Protein AF-A0A948D0X7-F1 (afdb_monomer_lite)

pLDDT: mean 75.53, std 14.93, range [41.22, 94.94]

Sequence (180 aa):
MANNVLANAPKTFAKRSNTSTLVVILIVILTIVLVLFGERAFTDLNRSFNPEYQGCRGSYYEPAVLYESISRVNESARCDTSSYRVSELLLHSALAIPILLGAIILYFFTHLRRSGQKAYRGLTWAYLIFALWMLVRLVIELASFLVIQQKTLGVYIVFFVLILVLTGLVIFLQKKRSVE

Structure (mmCIF, N/CA/C/O backbone):
data_AF-A0A948D0X7-F1
#
_entry.id   AF-A0A948D0X7-F1
#
loop_
_atom_site.group_PDB
_atom_site.id
_atom_site.type_symbol
_atom_site.label_atom_id
_atom_site.label_alt_id
_atom_site.label_comp_id
_atom_site.label_asym_id
_atom_site.label_entity_id
_atom_site.label_seq_id
_atom_site.pdbx_PDB_ins_code
_atom_site.Cartn_x
_atom_site.Cartn_y
_atom_site.Cartn_z
_atom_site.occupancy
_atom_site.B_iso_or_equiv
_atom_site.auth_seq_id
_atom_site.auth_comp_id
_atom_site.auth_asym_id
_atom_site.auth_atom_id
_atom_site.pdbx_PDB_model_num
ATOM 1 N N . MET A 1 1 ? -11.775 -30.648 63.592 1.00 47.31 1 MET A N 1
ATOM 2 C CA . MET A 1 1 ? -12.917 -30.138 62.805 1.00 47.31 1 MET A CA 1
ATOM 3 C C . MET A 1 1 ? -12.370 -29.122 61.818 1.00 47.31 1 MET A C 1
ATOM 5 O O . MET A 1 1 ? -11.999 -28.032 62.228 1.00 47.31 1 MET A O 1
ATOM 9 N N . ALA A 1 2 ? -12.174 -29.536 60.567 1.00 46.12 2 ALA A N 1
ATOM 10 C CA . ALA A 1 2 ? -11.623 -28.699 59.506 1.00 46.12 2 ALA A CA 1
ATOM 11 C C . ALA A 1 2 ? -12.786 -28.042 58.751 1.0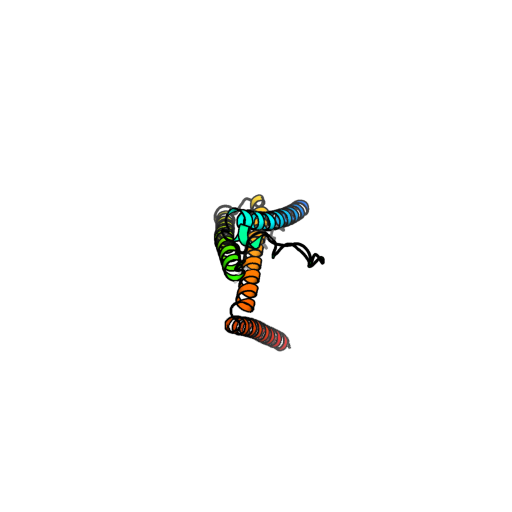0 46.12 2 ALA A C 1
ATOM 13 O O . ALA A 1 2 ? -13.607 -28.742 58.161 1.00 46.12 2 ALA A O 1
ATOM 14 N N . ASN A 1 3 ? -12.880 -26.715 58.811 1.00 50.72 3 ASN A N 1
ATOM 15 C CA . ASN A 1 3 ? -13.899 -25.967 58.084 1.00 50.72 3 ASN A CA 1
ATOM 16 C C . ASN A 1 3 ? -13.424 -25.722 56.650 1.00 50.72 3 ASN A C 1
ATOM 18 O O . ASN A 1 3 ? -12.452 -25.008 56.409 1.00 50.72 3 ASN A O 1
ATOM 22 N N . ASN A 1 4 ? -14.146 -26.326 55.709 1.00 55.91 4 ASN A N 1
ATOM 23 C CA . ASN A 1 4 ? -14.038 -26.101 54.275 1.00 55.91 4 ASN A CA 1
ATOM 24 C C . ASN A 1 4 ? -14.482 -24.670 53.935 1.00 55.91 4 ASN A C 1
ATOM 26 O O . ASN A 1 4 ? -15.674 -24.405 53.793 1.00 55.91 4 ASN A O 1
ATOM 30 N N . VAL A 1 5 ? -13.533 -23.748 53.773 1.00 56.62 5 VAL A N 1
ATOM 31 C CA . VAL A 1 5 ? -13.786 -22.433 53.164 1.00 56.62 5 VAL A CA 1
ATOM 32 C C . VAL A 1 5 ? -13.443 -22.537 51.678 1.00 56.62 5 VAL A C 1
ATOM 34 O O . VAL A 1 5 ? -12.370 -22.149 51.225 1.00 56.62 5 VAL A O 1
ATOM 37 N N . LEU A 1 6 ? -14.352 -23.146 50.916 1.00 56.81 6 LEU A N 1
ATOM 38 C CA . LEU A 1 6 ? -14.270 -23.215 49.460 1.00 56.81 6 LEU A CA 1
ATOM 39 C C . LEU A 1 6 ? -14.790 -21.906 48.852 1.00 56.81 6 LEU A C 1
ATOM 41 O O . LEU A 1 6 ? -15.983 -21.622 48.836 1.00 56.81 6 LEU A O 1
ATOM 45 N N . ALA A 1 7 ? -13.821 -21.115 48.399 1.00 60.72 7 ALA A N 1
ATOM 46 C CA . ALA A 1 7 ? -13.829 -20.214 47.253 1.00 60.72 7 ALA A CA 1
ATOM 47 C C . ALA A 1 7 ? -15.178 -19.981 46.541 1.00 60.72 7 ALA A C 1
ATOM 49 O O . ALA A 1 7 ? -15.545 -20.709 45.622 1.00 60.72 7 ALA A O 1
ATOM 50 N N . ASN A 1 8 ? -15.813 -18.847 46.840 1.00 55.31 8 ASN A N 1
ATOM 51 C CA . ASN A 1 8 ? -16.703 -18.172 45.897 1.00 55.31 8 ASN A CA 1
ATOM 52 C C . ASN A 1 8 ? -15.960 -16.969 45.308 1.00 55.31 8 ASN A C 1
ATOM 54 O O . ASN A 1 8 ? -16.111 -15.836 45.758 1.00 55.31 8 ASN A O 1
ATOM 58 N N . ALA A 1 9 ? -15.117 -17.228 44.305 1.00 62.59 9 ALA A N 1
ATOM 59 C CA . ALA A 1 9 ? -14.585 -16.166 43.461 1.00 62.59 9 ALA A CA 1
ATOM 60 C C . ALA A 1 9 ? -15.744 -15.583 42.624 1.00 62.59 9 ALA A C 1
ATOM 62 O O . ALA A 1 9 ? -16.433 -16.344 41.933 1.00 62.59 9 ALA A O 1
ATOM 63 N N . PRO A 1 10 ? -16.001 -14.264 42.665 1.00 58.09 10 PRO A N 1
ATOM 64 C CA . PRO A 1 10 ? -17.062 -13.670 41.868 1.00 58.09 10 PRO A CA 1
ATOM 65 C C . PRO A 1 10 ? -16.713 -13.812 40.384 1.00 58.09 10 PRO A C 1
ATOM 67 O O . PRO A 1 10 ? -15.697 -13.299 39.916 1.00 58.09 10 PRO A O 1
ATOM 70 N N . LYS A 1 11 ? -17.574 -14.509 39.632 1.00 53.88 11 LYS A N 1
ATOM 71 C CA . LYS A 1 11 ? -17.534 -14.537 38.167 1.00 53.88 11 LYS A CA 1
ATOM 72 C C . LYS A 1 11 ? -17.743 -13.105 37.676 1.00 53.88 11 LYS A C 1
ATOM 74 O O . LYS A 1 11 ? -18.865 -12.601 37.659 1.00 53.88 11 LYS A O 1
ATOM 79 N N . THR A 1 12 ? -16.658 -12.431 37.315 1.00 55.47 12 THR A N 1
ATOM 80 C CA . THR A 1 12 ? -16.698 -11.118 36.678 1.00 55.47 12 THR A CA 1
ATOM 81 C C . THR A 1 12 ? -17.355 -11.285 35.312 1.00 55.47 12 THR A C 1
ATOM 83 O O . THR A 1 12 ? -16.756 -11.766 34.353 1.00 55.47 12 THR A O 1
ATOM 86 N N . PHE A 1 13 ? -18.640 -10.935 35.230 1.00 56.59 13 PHE A N 1
ATOM 87 C CA . PHE A 1 13 ? -19.366 -10.873 33.969 1.00 56.59 13 PHE A CA 1
ATOM 88 C C . PHE A 1 13 ? -18.637 -9.896 33.046 1.00 56.59 13 PHE A C 1
ATOM 90 O O . PHE A 1 13 ? -18.660 -8.681 33.253 1.00 56.59 13 PHE A O 1
ATOM 97 N N . ALA A 1 14 ? -17.953 -10.440 32.039 1.00 54.88 14 ALA A N 1
ATOM 98 C CA . ALA A 1 14 ? -17.308 -9.666 30.997 1.00 54.88 14 ALA A CA 1
ATOM 99 C C . ALA A 1 14 ? -18.357 -8.747 30.355 1.00 54.88 14 ALA A C 1
ATOM 101 O O . ALA A 1 14 ? -19.275 -9.195 29.667 1.00 54.88 14 ALA A O 1
ATOM 102 N N . LYS A 1 15 ? -18.246 -7.444 30.632 1.00 51.38 15 LYS A N 1
ATOM 103 C CA . LYS A 1 15 ? -19.133 -6.399 30.121 1.00 51.38 15 LYS A CA 1
ATOM 104 C C . LYS A 1 15 ? -19.053 -6.389 28.594 1.00 51.38 15 LYS A C 1
ATOM 106 O O . LYS A 1 15 ? -18.127 -5.813 28.023 1.00 51.38 15 LYS A O 1
ATOM 111 N N . ARG A 1 16 ? -20.026 -7.033 27.942 1.00 50.81 16 ARG A N 1
ATOM 112 C CA . ARG A 1 16 ? -20.201 -7.069 26.485 1.00 50.81 16 ARG A CA 1
ATOM 113 C C . ARG A 1 16 ? -20.279 -5.624 25.995 1.00 50.81 16 ARG A C 1
ATOM 115 O O . ARG A 1 16 ? -21.238 -4.912 26.285 1.00 50.81 16 ARG A O 1
ATOM 122 N N . SER A 1 17 ? -19.222 -5.128 25.350 1.00 57.94 17 SER A N 1
ATOM 123 C CA . SER A 1 17 ? -19.274 -3.786 24.783 1.00 57.94 17 SER A CA 1
ATOM 124 C C . SER A 1 17 ? -20.159 -3.845 23.551 1.00 57.94 17 SER A C 1
ATOM 126 O O . SER A 1 17 ? -19.742 -4.387 22.532 1.00 57.94 17 SER A O 1
ATOM 128 N N . ASN A 1 18 ? -21.368 -3.301 23.651 1.00 58.97 18 ASN A N 1
ATOM 129 C CA . ASN A 1 18 ? -22.225 -3.086 22.495 1.00 58.97 18 ASN A CA 1
ATOM 130 C C . ASN A 1 18 ? -21.565 -2.016 21.621 1.00 58.97 18 ASN A C 1
ATOM 132 O O . ASN A 1 18 ? -21.718 -0.816 21.851 1.00 58.97 18 ASN A O 1
ATOM 136 N N . THR A 1 19 ? -20.742 -2.452 20.672 1.00 66.81 19 THR A N 1
ATOM 137 C CA . THR A 1 19 ? -20.263 -1.608 19.582 1.00 66.81 19 THR A CA 1
ATOM 138 C C . THR A 1 19 ? -21.495 -1.221 18.773 1.00 66.81 19 THR A C 1
ATOM 140 O O . THR A 1 19 ? -22.187 -2.093 18.255 1.00 66.81 19 THR A O 1
ATOM 143 N N . SER A 1 20 ? -21.818 0.071 18.731 1.00 81.06 20 SER A N 1
ATOM 144 C CA . SER A 1 20 ? -22.979 0.552 17.979 1.00 81.06 20 SER A CA 1
ATOM 145 C C . SER A 1 20 ? -22.793 0.230 16.496 1.00 81.06 20 SER A C 1
ATOM 147 O O . SER A 1 20 ? -21.754 0.564 15.925 1.00 81.06 20 SER A O 1
ATOM 149 N N . THR A 1 21 ? -23.786 -0.403 15.868 1.00 84.88 21 THR A N 1
ATOM 150 C CA . THR A 1 21 ? -23.782 -0.758 14.437 1.00 84.88 21 THR A CA 1
ATOM 151 C C . THR A 1 21 ? -23.439 0.443 13.551 1.00 84.88 21 THR A C 1
ATOM 153 O O . THR A 1 21 ? -22.696 0.310 12.583 1.00 84.88 21 THR A O 1
ATOM 156 N N . LEU A 1 22 ? -23.892 1.640 13.940 1.00 85.81 22 LEU A N 1
ATOM 157 C CA . LEU A 1 22 ? -23.590 2.901 13.258 1.00 85.81 22 LEU A CA 1
ATOM 158 C C . LEU A 1 22 ? -22.081 3.182 13.205 1.00 85.81 22 LEU A C 1
ATOM 160 O O . LEU A 1 22 ? -21.564 3.591 12.170 1.00 85.81 22 LEU A O 1
ATOM 164 N N . VAL A 1 23 ? -21.357 2.907 14.294 1.00 84.69 23 VAL A N 1
ATOM 165 C CA . VAL A 1 23 ? -19.900 3.105 14.360 1.00 84.69 23 VAL A CA 1
ATOM 166 C C . VAL A 1 23 ? -19.185 2.163 13.396 1.00 84.69 23 VAL A C 1
ATOM 168 O O . VAL A 1 23 ? -18.243 2.581 12.732 1.00 84.69 23 VAL A O 1
ATOM 171 N N . VAL A 1 24 ? -19.642 0.914 13.280 1.00 86.81 24 VAL A N 1
ATOM 172 C CA . VAL A 1 24 ? -19.064 -0.051 12.331 1.00 86.81 24 VAL A CA 1
ATOM 173 C C . VAL A 1 24 ? -19.266 0.421 10.891 1.00 86.81 24 VAL A C 1
ATOM 175 O O . VAL A 1 24 ? -18.308 0.440 10.125 1.00 86.81 24 VAL A O 1
ATOM 178 N N . ILE A 1 25 ? -20.477 0.869 10.543 1.00 90.19 25 ILE A N 1
ATOM 179 C CA . ILE A 1 25 ? -20.784 1.404 9.207 1.00 90.19 25 ILE A CA 1
ATOM 180 C C . ILE A 1 25 ? -19.892 2.611 8.888 1.00 90.19 25 ILE A C 1
ATOM 182 O O . ILE A 1 25 ? -19.300 2.672 7.813 1.00 90.19 25 ILE A O 1
ATOM 186 N N . LEU A 1 26 ? -19.742 3.540 9.836 1.00 89.38 26 LEU A N 1
ATOM 187 C CA . LEU A 1 26 ? -18.911 4.727 9.648 1.00 89.38 26 LEU A CA 1
ATOM 188 C C . LEU A 1 26 ? -17.432 4.373 9.427 1.00 89.38 26 LEU A C 1
ATOM 190 O O . LEU A 1 26 ? -16.789 4.977 8.575 1.00 89.38 26 LEU A O 1
ATOM 194 N N . ILE A 1 27 ? -16.902 3.383 10.155 1.00 89.25 27 ILE A N 1
ATOM 195 C CA . ILE A 1 27 ? -15.529 2.887 9.967 1.00 89.25 27 ILE A CA 1
ATOM 196 C C . ILE A 1 27 ? -15.355 2.321 8.559 1.00 89.25 27 ILE A C 1
ATOM 198 O O . ILE A 1 27 ? -14.382 2.660 7.897 1.00 89.25 27 ILE A O 1
ATOM 202 N N . VAL A 1 28 ? -16.298 1.503 8.085 1.00 90.94 28 VAL A N 1
ATOM 203 C CA . VAL A 1 28 ? -16.234 0.915 6.738 1.00 90.94 28 VAL A CA 1
ATOM 204 C C . VAL A 1 28 ? -16.241 2.004 5.665 1.00 90.94 28 VAL A C 1
ATOM 206 O O . VAL A 1 28 ? -15.383 1.991 4.785 1.00 90.94 28 VAL A O 1
ATOM 209 N N . ILE A 1 29 ? -17.154 2.977 5.764 1.00 93.81 29 ILE A N 1
ATOM 210 C CA . ILE A 1 29 ? -17.214 4.114 4.830 1.00 93.81 29 ILE A CA 1
ATOM 211 C C . ILE A 1 29 ? -15.897 4.891 4.858 1.00 93.81 29 ILE A C 1
ATOM 213 O O . ILE A 1 29 ? -15.327 5.170 3.806 1.00 93.81 29 ILE A O 1
ATOM 217 N N . LEU A 1 30 ? -15.384 5.201 6.051 1.00 91.56 30 LEU A N 1
ATOM 218 C CA . LEU A 1 30 ? -14.124 5.920 6.202 1.00 91.56 30 LEU A CA 1
ATOM 219 C C . LEU A 1 30 ? -12.955 5.155 5.572 1.00 91.56 30 LEU A C 1
ATOM 221 O O . LEU A 1 30 ? -12.151 5.757 4.869 1.00 91.56 30 LEU A O 1
ATOM 225 N N . THR A 1 31 ? -12.865 3.842 5.787 1.00 90.56 31 THR A N 1
ATOM 226 C CA . THR A 1 31 ? -11.832 3.004 5.170 1.00 90.56 31 THR A CA 1
ATOM 227 C C . THR A 1 31 ? -11.917 3.049 3.648 1.00 90.56 31 THR A C 1
ATOM 229 O O . THR A 1 31 ? -10.892 3.249 3.004 1.00 90.56 31 THR A O 1
ATOM 232 N N . ILE A 1 32 ? -13.114 2.921 3.067 1.00 92.62 32 ILE A N 1
ATOM 233 C CA . ILE A 1 32 ? -13.301 2.994 1.610 1.00 92.62 32 ILE A CA 1
ATOM 234 C C . ILE A 1 32 ? -12.853 4.358 1.078 1.00 92.62 32 ILE A C 1
ATOM 236 O O . ILE A 1 32 ? -12.096 4.422 0.113 1.00 92.62 32 ILE A O 1
ATOM 240 N N . VAL A 1 33 ? -13.277 5.446 1.725 1.00 94.94 33 VAL A N 1
ATOM 241 C CA . VAL A 1 33 ? -12.900 6.809 1.327 1.00 94.94 33 VAL A CA 1
ATOM 242 C C . VAL A 1 33 ? -11.389 7.007 1.409 1.00 94.94 33 VAL A C 1
ATOM 244 O O . VAL A 1 33 ? -10.805 7.548 0.475 1.00 94.94 33 VAL A O 1
ATOM 247 N N . LEU A 1 34 ? -10.744 6.543 2.484 1.00 91.50 34 LEU A N 1
ATOM 248 C CA . LEU A 1 34 ? -9.291 6.620 2.636 1.00 91.50 34 LEU A CA 1
ATOM 249 C C . LEU A 1 34 ? -8.566 5.843 1.540 1.00 91.50 34 LEU A C 1
ATOM 251 O O . LEU A 1 34 ? -7.614 6.367 0.972 1.00 91.50 34 LEU A O 1
ATOM 255 N N . VAL A 1 35 ? -9.028 4.632 1.217 1.00 91.38 35 VAL A N 1
ATOM 256 C CA . VAL A 1 35 ? -8.460 3.830 0.128 1.00 91.38 35 VAL A CA 1
ATOM 257 C C . VAL A 1 35 ? -8.584 4.582 -1.194 1.00 91.38 35 VAL A C 1
ATOM 259 O O . VAL A 1 35 ? -7.564 4.869 -1.805 1.00 91.38 35 VAL A O 1
ATOM 262 N N . LEU A 1 36 ? -9.789 4.993 -1.597 1.00 91.19 36 LEU A N 1
ATOM 263 C CA . LEU A 1 36 ? -9.999 5.717 -2.858 1.00 91.19 36 LEU A CA 1
ATOM 264 C C . LEU A 1 36 ? -9.184 7.015 -2.933 1.00 91.19 36 LEU A C 1
ATOM 266 O O . LEU A 1 36 ? -8.600 7.330 -3.971 1.00 91.19 36 LEU A O 1
ATOM 270 N N . PHE A 1 37 ? -9.123 7.758 -1.829 1.00 91.88 37 PHE A N 1
ATOM 271 C CA . PHE A 1 37 ? -8.318 8.968 -1.739 1.00 91.88 37 PHE A CA 1
ATOM 272 C C . PHE A 1 37 ? -6.824 8.664 -1.874 1.00 91.88 37 PHE A C 1
ATOM 274 O O . PHE A 1 37 ? -6.140 9.346 -2.629 1.00 91.88 37 PHE A O 1
ATOM 281 N N . GLY A 1 38 ? -6.322 7.633 -1.190 1.00 86.88 38 GLY A N 1
ATOM 282 C CA . GLY A 1 38 ? -4.934 7.191 -1.296 1.00 86.88 38 GLY A CA 1
ATOM 283 C C . GLY A 1 38 ? -4.578 6.801 -2.726 1.00 86.88 38 GLY A C 1
ATOM 284 O O . GLY A 1 38 ? -3.623 7.329 -3.281 1.00 86.88 38 GLY A O 1
ATOM 285 N N . GLU A 1 39 ? -5.397 5.972 -3.370 1.00 87.94 39 GLU A N 1
ATOM 286 C CA . GLU A 1 39 ? -5.209 5.575 -4.770 1.00 87.94 39 GLU A CA 1
ATOM 287 C C . GLU A 1 39 ? -5.066 6.793 -5.695 1.00 87.94 39 GLU A C 1
ATOM 289 O O . GLU A 1 39 ? -4.166 6.867 -6.543 1.00 87.94 39 GLU A O 1
ATOM 294 N N . ARG A 1 40 ? -5.936 7.790 -5.499 1.00 89.88 40 ARG A N 1
ATOM 295 C CA . ARG A 1 40 ? -5.920 9.007 -6.303 1.00 89.88 40 ARG A CA 1
ATOM 296 C C . ARG A 1 40 ? -4.720 9.895 -5.990 1.00 89.88 40 ARG A C 1
ATOM 298 O O . ARG A 1 40 ? -4.069 10.370 -6.916 1.00 89.88 40 ARG A O 1
ATOM 305 N N . ALA A 1 41 ? -4.407 10.076 -4.711 1.00 87.94 41 ALA A N 1
ATOM 306 C CA . ALA A 1 41 ? -3.284 10.881 -4.259 1.00 87.94 41 ALA A CA 1
ATOM 307 C C . ALA A 1 41 ? -1.958 10.335 -4.798 1.00 87.94 41 ALA A C 1
ATOM 309 O O . ALA A 1 41 ? -1.156 11.104 -5.310 1.00 87.94 41 ALA A O 1
ATOM 310 N N . PHE A 1 42 ? -1.746 9.018 -4.764 1.00 87.00 42 PHE A N 1
ATOM 311 C CA . PHE A 1 42 ? -0.538 8.398 -5.314 1.00 87.00 42 PHE A CA 1
ATOM 312 C C . PHE A 1 42 ? -0.427 8.632 -6.825 1.00 87.00 42 PHE A C 1
ATOM 314 O O . PHE A 1 42 ? 0.635 9.014 -7.308 1.00 87.00 42 PHE A O 1
ATOM 321 N N . THR A 1 43 ? -1.542 8.529 -7.552 1.00 86.38 43 THR A N 1
ATOM 322 C CA . THR A 1 43 ? -1.586 8.825 -8.993 1.00 86.38 43 THR A CA 1
ATOM 323 C C . THR A 1 43 ? -1.246 10.290 -9.294 1.00 86.38 43 THR A C 1
ATOM 325 O O . THR A 1 43 ? -0.440 10.579 -10.180 1.00 86.38 43 THR A O 1
ATOM 328 N N . ASP A 1 44 ? -1.833 11.229 -8.549 1.00 87.19 44 ASP A N 1
ATOM 329 C CA . ASP A 1 44 ? -1.596 12.663 -8.743 1.00 87.19 44 ASP A CA 1
ATOM 330 C C . ASP A 1 44 ? -0.172 13.075 -8.303 1.00 87.19 44 ASP A C 1
ATOM 332 O O . ASP A 1 44 ? 0.447 13.943 -8.928 1.00 87.19 44 ASP A O 1
ATOM 336 N N . LEU A 1 45 ? 0.391 12.420 -7.281 1.00 87.31 45 LEU A N 1
ATOM 337 C CA . LEU A 1 45 ? 1.773 12.625 -6.838 1.00 87.31 45 LEU A CA 1
ATOM 338 C C . LEU A 1 45 ? 2.774 12.053 -7.840 1.00 87.31 45 LEU A C 1
ATOM 340 O O . LEU A 1 45 ? 3.726 12.746 -8.190 1.00 87.31 45 LEU A O 1
ATOM 344 N N . ASN A 1 46 ? 2.535 10.850 -8.364 1.00 86.38 46 ASN A N 1
ATOM 345 C CA . ASN A 1 46 ? 3.341 10.285 -9.442 1.00 86.38 46 ASN A CA 1
ATOM 346 C C . ASN A 1 46 ? 3.343 11.237 -10.651 1.00 86.38 46 ASN A C 1
ATOM 348 O O . ASN A 1 46 ? 4.397 11.607 -11.151 1.00 86.38 46 ASN A O 1
ATOM 352 N N . ARG A 1 47 ? 2.179 11.774 -11.036 1.00 84.44 47 ARG A N 1
ATOM 353 C CA . ARG A 1 47 ? 2.080 12.792 -12.093 1.00 84.44 47 ARG A CA 1
ATOM 354 C C . ARG A 1 47 ? 2.879 14.070 -11.819 1.00 84.44 47 ARG A C 1
ATOM 356 O O . ARG A 1 47 ? 3.364 14.689 -12.764 1.00 84.44 47 ARG A O 1
ATOM 363 N N . SER A 1 48 ? 2.952 14.502 -10.566 1.00 88.62 48 SER A N 1
ATOM 364 C CA . SER A 1 48 ? 3.560 15.788 -10.202 1.00 88.62 48 SER A CA 1
ATOM 365 C C . SER A 1 48 ? 5.067 15.697 -9.968 1.00 88.62 48 SER A C 1
ATOM 367 O O . SER A 1 48 ? 5.783 16.655 -10.244 1.00 88.62 48 SER A O 1
ATOM 369 N N . PHE A 1 49 ? 5.547 14.562 -9.459 1.00 89.19 49 PHE A N 1
ATOM 370 C CA . PHE A 1 49 ? 6.912 14.411 -8.955 1.00 89.19 49 PHE A CA 1
ATOM 371 C C . PHE A 1 49 ? 7.750 13.385 -9.720 1.00 89.19 49 PHE A C 1
ATOM 373 O O . PHE A 1 49 ? 8.964 13.359 -9.532 1.00 89.19 49 PHE A O 1
ATOM 380 N N . ASN A 1 50 ? 7.154 12.552 -10.578 1.00 84.69 50 ASN A N 1
ATOM 381 C CA . ASN A 1 50 ? 7.924 11.639 -11.414 1.00 84.69 50 ASN A CA 1
ATOM 382 C C . ASN A 1 50 ? 8.499 12.400 -12.623 1.00 84.69 50 ASN A C 1
ATOM 384 O O . ASN A 1 50 ? 7.726 12.862 -13.472 1.00 84.69 50 ASN A O 1
ATOM 388 N N . PRO A 1 51 ? 9.835 12.534 -12.732 1.00 84.62 51 PRO A N 1
ATOM 389 C CA . PRO A 1 51 ? 10.463 13.276 -13.825 1.00 84.62 51 PRO A CA 1
ATOM 390 C C . PRO A 1 51 ? 10.177 12.644 -15.194 1.00 84.62 51 PRO A C 1
ATOM 392 O O . PRO A 1 51 ? 10.067 13.352 -16.193 1.00 84.62 51 PRO A O 1
ATOM 395 N N . GLU A 1 52 ? 9.954 11.330 -15.230 1.00 83.50 52 GLU A N 1
ATOM 396 C CA . GLU A 1 52 ? 9.695 10.572 -16.454 1.00 83.50 52 GLU A CA 1
ATOM 397 C C . GLU A 1 52 ? 8.229 10.666 -16.920 1.00 83.50 52 GLU A C 1
ATOM 399 O O . GLU A 1 52 ? 7.872 10.186 -18.000 1.00 83.50 52 GLU A O 1
ATOM 404 N N . TYR A 1 53 ? 7.342 11.299 -16.138 1.00 79.81 53 TYR A N 1
ATOM 405 C CA . TYR A 1 53 ? 5.906 11.328 -16.434 1.00 79.81 53 TYR A CA 1
ATOM 406 C C . TYR A 1 53 ? 5.575 12.026 -17.758 1.00 79.81 53 TYR A C 1
ATOM 408 O O . TYR A 1 53 ? 4.700 11.574 -18.498 1.00 79.81 53 TYR A O 1
ATOM 416 N N . GLN A 1 54 ? 6.268 13.122 -18.087 1.00 75.50 54 GLN A N 1
ATOM 417 C CA . GLN A 1 54 ? 5.993 13.871 -19.319 1.00 75.50 54 GLN A CA 1
ATOM 418 C C . GLN A 1 54 ? 6.346 13.064 -20.575 1.00 75.50 54 GLN A C 1
ATOM 420 O O . GLN A 1 54 ? 5.603 13.127 -21.553 1.00 75.50 54 GLN A O 1
ATOM 425 N N . GLY A 1 55 ? 7.419 12.267 -20.523 1.00 71.69 55 GLY A N 1
ATOM 426 C CA . GLY A 1 55 ? 7.846 11.407 -21.627 1.00 71.69 55 GLY A CA 1
ATOM 427 C C . GLY A 1 55 ? 6.987 10.154 -21.807 1.00 71.69 55 GLY A C 1
ATOM 428 O O . GLY A 1 55 ? 6.890 9.631 -22.912 1.00 71.69 55 GLY A O 1
ATOM 429 N N . CYS A 1 56 ? 6.315 9.695 -20.747 1.00 71.81 56 CYS A N 1
ATOM 430 C CA . CYS A 1 56 ? 5.526 8.457 -20.745 1.00 71.81 56 CYS A CA 1
ATOM 431 C C . CYS A 1 56 ? 4.000 8.663 -20.746 1.00 71.81 56 CYS A C 1
ATOM 433 O O . CYS A 1 56 ? 3.241 7.693 -20.680 1.00 71.81 56 CYS A O 1
ATOM 435 N N . ARG A 1 57 ? 3.534 9.912 -20.876 1.00 66.62 57 ARG A N 1
ATOM 436 C CA . ARG A 1 57 ? 2.133 10.339 -20.703 1.00 66.62 57 ARG A CA 1
ATOM 437 C C . ARG A 1 57 ? 1.109 9.638 -21.617 1.00 66.62 57 ARG A C 1
ATOM 439 O O . ARG A 1 57 ? -0.067 9.624 -21.271 1.00 66.62 57 ARG A O 1
ATOM 446 N N . GLY A 1 58 ? 1.544 9.058 -22.741 1.00 57.31 58 GLY A N 1
ATOM 447 C CA . GLY A 1 58 ? 0.691 8.333 -23.699 1.00 57.31 58 GLY A CA 1
ATOM 448 C C . GLY A 1 58 ? 0.733 6.801 -23.606 1.00 57.31 58 GLY A C 1
ATOM 449 O O . GLY A 1 58 ? -0.154 6.141 -24.124 1.00 57.31 58 GLY A O 1
ATOM 450 N N . SER A 1 59 ? 1.718 6.207 -22.922 1.00 55.03 59 SER A N 1
ATOM 451 C CA . SER A 1 59 ? 1.938 4.746 -22.981 1.00 55.03 59 SER A CA 1
ATOM 452 C C . SER A 1 59 ? 1.085 3.943 -21.981 1.00 55.03 59 SER A C 1
ATOM 454 O O . SER A 1 59 ? 0.978 2.726 -22.083 1.00 55.03 59 SER A O 1
ATOM 456 N N . TYR A 1 60 ? 0.477 4.611 -20.992 1.00 50.50 60 TYR A N 1
ATOM 457 C CA . TYR A 1 60 ? -0.183 3.952 -19.853 1.00 50.50 60 TYR A CA 1
ATOM 458 C C . TYR A 1 60 ? -1.704 4.148 -19.767 1.00 50.50 60 TYR A C 1
ATOM 460 O O . TYR A 1 60 ? -2.346 3.462 -18.975 1.00 50.50 60 TYR A O 1
ATOM 468 N N . TYR A 1 61 ? -2.284 5.065 -20.552 1.00 48.09 61 TYR A N 1
ATOM 469 C CA . TYR A 1 61 ? -3.704 5.442 -20.445 1.00 48.09 61 TYR A CA 1
ATOM 470 C C . TYR A 1 61 ? -4.549 5.197 -21.701 1.00 48.09 61 TYR A C 1
ATOM 472 O O . TYR A 1 61 ? -5.768 5.330 -21.615 1.00 48.09 61 TYR A O 1
ATOM 480 N N . GLU A 1 62 ? -3.966 4.803 -22.835 1.00 41.22 62 GLU A N 1
ATOM 481 C CA . GLU A 1 62 ? -4.757 4.428 -24.011 1.00 41.22 62 GLU A CA 1
ATOM 482 C C . GLU A 1 62 ? -4.911 2.902 -24.101 1.00 41.22 62 GLU A C 1
ATOM 484 O O . GLU A 1 62 ? -3.928 2.202 -24.362 1.00 41.22 62 GLU A O 1
ATOM 489 N N . PRO A 1 63 ? -6.127 2.336 -23.922 1.00 41.50 63 PRO A N 1
ATOM 490 C CA . PRO A 1 63 ? -6.425 1.066 -24.570 1.00 41.50 63 PRO A CA 1
ATOM 491 C C . PRO A 1 63 ? -6.176 1.264 -26.066 1.00 41.50 63 PRO A C 1
ATOM 493 O O . PRO A 1 63 ? -6.489 2.325 -26.591 1.00 41.50 63 PRO A O 1
ATOM 496 N N . ALA A 1 64 ? -5.586 0.277 -26.736 1.00 44.22 64 ALA A N 1
ATOM 497 C CA . ALA A 1 64 ? -5.263 0.321 -28.157 1.00 44.22 64 ALA A CA 1
ATOM 498 C C . ALA A 1 64 ? -6.521 0.563 -29.018 1.00 44.22 64 ALA A C 1
ATOM 500 O O . ALA A 1 64 ? -7.116 -0.369 -29.553 1.00 44.22 64 ALA A O 1
ATOM 501 N N . VAL A 1 65 ? -6.945 1.818 -29.146 1.00 47.97 65 VAL A N 1
ATOM 502 C CA . VAL A 1 65 ? -7.955 2.251 -30.102 1.00 47.97 65 VAL A CA 1
ATOM 503 C C . VAL A 1 65 ? -7.190 2.788 -31.298 1.00 47.97 65 VAL A C 1
ATOM 505 O O . VAL A 1 65 ? -6.859 3.961 -31.370 1.00 47.97 65 VAL A O 1
ATOM 508 N N . LEU A 1 66 ? -6.830 1.858 -32.180 1.00 49.19 66 LEU A N 1
ATOM 509 C CA . LEU A 1 66 ? -6.649 2.027 -33.621 1.00 49.19 66 LEU A CA 1
ATOM 510 C C . LEU A 1 66 ? -6.538 3.488 -34.123 1.00 49.19 66 LEU A C 1
ATOM 512 O O . LEU A 1 66 ? -7.455 3.992 -34.763 1.00 49.19 66 LEU A O 1
ATOM 516 N N . TYR A 1 67 ? -5.409 4.153 -33.879 1.00 44.84 67 TYR A N 1
ATOM 517 C CA . TYR A 1 67 ? -4.999 5.325 -34.656 1.00 44.84 67 TYR A CA 1
ATOM 518 C C . TYR A 1 67 ? -3.545 5.170 -35.085 1.00 44.84 67 TYR A C 1
ATOM 520 O O . TYR A 1 67 ? -2.618 5.859 -34.668 1.00 44.84 67 TYR A O 1
ATOM 528 N N . GLU A 1 68 ? -3.371 4.220 -35.992 1.00 56.69 68 GLU A N 1
ATOM 529 C CA . GLU A 1 68 ? -2.343 4.297 -37.010 1.00 56.69 68 GLU A CA 1
ATOM 530 C C . GLU A 1 68 ? -2.746 5.413 -37.980 1.00 56.69 68 GLU A C 1
ATOM 532 O O . GLU A 1 68 ? -3.453 5.159 -38.943 1.00 56.69 68 GLU A O 1
ATOM 537 N N . SER A 1 69 ? -2.371 6.662 -37.692 1.00 54.28 69 SER A N 1
ATOM 538 C CA . SER A 1 69 ? -2.012 7.641 -38.725 1.00 54.28 69 SER A CA 1
ATOM 539 C C . SER A 1 69 ? -1.768 9.028 -38.131 1.00 54.28 69 SER A C 1
ATOM 541 O O . SER A 1 69 ? -2.676 9.647 -37.584 1.00 54.28 69 SER A O 1
ATOM 543 N N . ILE A 1 70 ? -0.562 9.529 -38.415 1.00 50.34 70 ILE A N 1
ATOM 544 C CA . ILE A 1 70 ? -0.149 10.925 -38.662 1.00 50.34 70 ILE A CA 1
ATOM 545 C C . ILE A 1 70 ? 1.027 11.342 -37.761 1.00 50.34 70 ILE A C 1
ATOM 547 O O . ILE A 1 70 ? 0.897 11.985 -36.730 1.00 50.34 70 ILE A O 1
ATOM 551 N N . SER A 1 71 ? 2.208 10.961 -38.248 1.00 46.81 71 SER A N 1
ATOM 552 C CA . SER A 1 71 ? 3.327 11.860 -38.545 1.00 46.81 71 SER A CA 1
ATOM 553 C C . SER A 1 71 ? 3.831 12.838 -37.472 1.00 46.81 71 SER A C 1
ATOM 555 O O . SER A 1 71 ? 3.247 13.885 -37.226 1.00 46.81 71 SER A O 1
ATOM 557 N N . ARG A 1 72 ? 5.093 12.603 -37.086 1.00 47.47 72 ARG A N 1
ATOM 558 C CA . ARG A 1 72 ? 6.139 13.634 -36.931 1.00 47.47 72 ARG A CA 1
ATOM 559 C C . ARG A 1 72 ? 5.863 14.752 -35.918 1.00 47.47 72 ARG A C 1
ATOM 561 O O . ARG A 1 72 ? 5.844 15.925 -36.281 1.00 47.47 72 ARG A O 1
ATOM 568 N N . VAL A 1 73 ? 5.835 14.409 -34.634 1.00 48.84 73 VAL A N 1
ATOM 569 C CA . VAL A 1 73 ? 6.245 15.352 -33.584 1.00 48.84 73 VAL A CA 1
ATOM 570 C C . VAL A 1 73 ? 7.248 14.649 -32.675 1.00 48.84 73 VAL A C 1
ATOM 572 O O . VAL A 1 73 ? 6.886 13.890 -31.790 1.00 48.84 73 VAL A O 1
ATOM 575 N N . ASN A 1 74 ? 8.519 14.919 -32.964 1.00 44.88 74 ASN A N 1
ATOM 576 C CA . ASN A 1 74 ? 9.699 14.729 -32.129 1.00 44.88 74 ASN A CA 1
ATOM 577 C C . ASN A 1 74 ? 10.038 13.317 -31.628 1.00 44.88 74 ASN A C 1
ATOM 579 O O . ASN A 1 74 ? 9.482 12.768 -30.684 1.00 44.88 74 ASN A O 1
ATOM 583 N N . GLU A 1 75 ? 11.139 12.832 -32.185 1.00 52.34 75 GLU A N 1
ATOM 584 C CA . GLU A 1 75 ? 12.030 11.775 -31.715 1.00 52.34 75 GLU A CA 1
ATOM 585 C C . GLU A 1 75 ? 12.701 12.096 -30.351 1.00 52.34 75 GLU A C 1
ATOM 587 O O . GLU A 1 75 ? 13.867 11.790 -30.130 1.00 52.34 75 GLU A O 1
ATOM 592 N N . SER A 1 76 ? 12.005 12.737 -29.407 1.00 46.28 76 SER A N 1
ATOM 593 C CA . SER A 1 76 ? 12.598 13.185 -28.137 1.00 46.28 76 SER A CA 1
ATOM 594 C C . SER A 1 76 ? 11.660 13.015 -26.944 1.00 46.28 76 SER A C 1
ATOM 596 O O . SER A 1 76 ? 11.359 13.962 -26.227 1.00 46.28 76 SER A O 1
ATOM 598 N N . ALA A 1 77 ? 11.199 11.787 -26.743 1.00 56.56 77 ALA A N 1
ATOM 599 C CA . ALA A 1 77 ? 11.031 11.193 -25.420 1.00 56.56 77 ALA A CA 1
ATOM 600 C C . ALA A 1 77 ? 10.804 9.699 -25.642 1.00 56.56 77 ALA A C 1
ATOM 602 O O . ALA A 1 77 ? 9.676 9.212 -25.661 1.00 56.56 77 ALA A O 1
ATOM 603 N N . ARG A 1 78 ? 11.884 8.956 -25.902 1.00 64.69 78 ARG A N 1
ATOM 604 C CA . ARG A 1 78 ? 11.821 7.495 -25.897 1.00 64.69 78 ARG A CA 1
ATOM 605 C C . ARG A 1 78 ? 11.466 7.110 -24.459 1.00 64.69 78 ARG A C 1
ATOM 607 O O . ARG A 1 78 ? 12.341 7.144 -23.605 1.00 64.69 78 ARG A O 1
ATOM 614 N N . CYS A 1 79 ? 10.180 6.882 -24.184 1.00 71.31 79 CYS A N 1
ATOM 615 C CA . CYS A 1 79 ? 9.692 6.569 -22.844 1.00 71.31 79 CYS A CA 1
ATOM 616 C C . CYS A 1 79 ? 10.419 5.324 -22.345 1.00 71.31 79 CYS A C 1
ATOM 618 O O . CYS A 1 79 ? 10.137 4.203 -22.782 1.00 71.31 79 CYS A O 1
ATOM 620 N N . ASP A 1 80 ? 11.370 5.525 -21.439 1.00 80.38 80 ASP A N 1
ATOM 621 C CA . ASP A 1 80 ? 11.993 4.426 -20.738 1.00 80.38 80 ASP A CA 1
ATOM 622 C C . ASP A 1 80 ? 11.041 3.966 -19.635 1.00 80.38 80 ASP A C 1
ATOM 624 O O . ASP A 1 80 ? 11.074 4.408 -18.486 1.00 80.38 80 ASP A O 1
ATOM 628 N N . THR A 1 81 ? 10.151 3.055 -20.027 1.00 79.00 81 THR A N 1
ATOM 629 C CA . THR A 1 81 ? 9.190 2.401 -19.133 1.00 79.00 81 THR A CA 1
ATOM 630 C C . THR A 1 81 ? 9.849 1.794 -17.891 1.00 79.00 81 THR A C 1
ATOM 632 O O . THR A 1 81 ? 9.186 1.671 -16.861 1.00 79.00 81 THR A O 1
ATOM 635 N N . SER A 1 82 ? 11.140 1.438 -17.950 1.00 80.25 82 SER A N 1
ATOM 636 C CA . SER A 1 82 ? 11.884 0.944 -16.792 1.00 80.25 82 SER A CA 1
ATOM 637 C C . SER A 1 82 ? 12.146 2.056 -15.777 1.00 80.25 82 SER A C 1
ATOM 639 O O . SER A 1 82 ? 11.709 1.940 -14.630 1.00 80.25 82 SER A O 1
ATOM 641 N N . SER A 1 83 ? 12.752 3.161 -16.214 1.00 82.19 83 SER A N 1
ATOM 642 C CA . SER A 1 83 ? 13.061 4.338 -15.396 1.00 82.19 83 SER A CA 1
ATOM 643 C C . SER A 1 83 ? 11.805 5.002 -14.828 1.00 82.19 83 SER A C 1
ATOM 645 O O . SER A 1 83 ? 11.776 5.371 -13.648 1.00 82.19 83 SER A O 1
ATOM 647 N N . TYR A 1 84 ? 10.725 5.057 -15.616 1.00 84.69 84 TYR A N 1
ATOM 648 C CA . TYR A 1 84 ? 9.421 5.532 -15.152 1.00 84.69 84 TYR A CA 1
ATOM 649 C C . TYR A 1 84 ? 8.873 4.674 -14.005 1.00 84.69 84 TYR A C 1
ATOM 651 O O . TYR A 1 84 ? 8.506 5.214 -12.959 1.00 84.69 84 TYR A O 1
ATOM 659 N N . ARG A 1 85 ? 8.858 3.341 -14.170 1.00 83.25 85 ARG A N 1
ATOM 660 C CA . ARG A 1 85 ? 8.350 2.4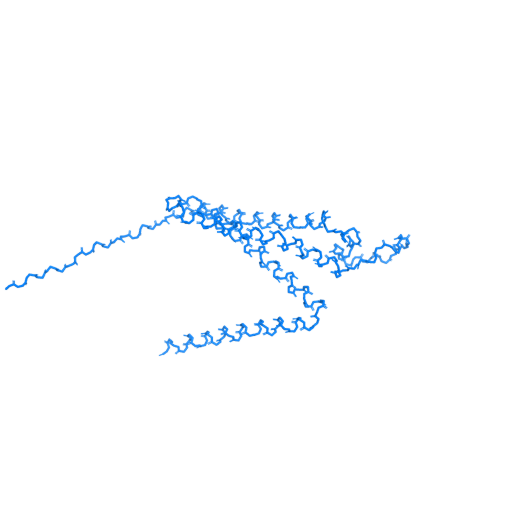17 -13.143 1.00 83.25 85 ARG A CA 1
ATOM 661 C C . ARG A 1 85 ? 9.196 2.432 -11.876 1.00 83.25 85 ARG A C 1
ATOM 663 O O . ARG A 1 85 ? 8.633 2.333 -10.794 1.00 83.25 85 ARG A O 1
ATOM 670 N N . VAL A 1 86 ? 10.520 2.555 -11.990 1.00 85.31 86 VAL A N 1
ATOM 671 C CA . VAL A 1 86 ? 11.406 2.680 -10.819 1.00 85.31 86 VAL A CA 1
ATOM 672 C C . VAL A 1 86 ? 11.074 3.949 -10.038 1.00 85.31 86 VAL A C 1
ATOM 674 O O . VAL A 1 86 ? 10.902 3.889 -8.823 1.00 85.31 86 VAL A O 1
ATOM 677 N N . SER A 1 87 ? 10.940 5.081 -10.732 1.00 84.62 87 SER A N 1
ATOM 678 C CA . SER A 1 87 ? 10.610 6.370 -10.115 1.00 84.62 87 SER A CA 1
ATOM 679 C C . SER A 1 87 ? 9.235 6.351 -9.443 1.00 84.62 87 SER A C 1
ATOM 681 O O . SER A 1 87 ? 9.098 6.812 -8.310 1.00 84.62 87 SER A O 1
ATOM 683 N N . GLU A 1 88 ? 8.237 5.748 -10.094 1.00 86.06 88 GLU A N 1
ATOM 684 C CA . GLU A 1 88 ? 6.904 5.529 -9.524 1.00 86.06 88 GLU A CA 1
ATOM 685 C C . GLU A 1 88 ? 6.971 4.680 -8.246 1.00 86.06 88 GLU A C 1
ATOM 687 O O . GLU A 1 88 ? 6.452 5.085 -7.204 1.00 86.06 88 GLU A O 1
ATOM 692 N N . LEU A 1 89 ? 7.684 3.548 -8.284 1.00 86.81 89 LEU A N 1
ATOM 693 C CA . LEU A 1 89 ? 7.825 2.656 -7.132 1.00 86.81 89 LEU A CA 1
ATOM 694 C C . LEU A 1 89 ? 8.526 3.329 -5.950 1.00 86.81 89 LEU A C 1
ATOM 696 O O . LEU A 1 89 ? 8.116 3.158 -4.800 1.00 86.81 89 LEU A O 1
ATOM 700 N N . LEU A 1 90 ? 9.590 4.090 -6.223 1.00 86.50 90 LEU A N 1
ATOM 701 C CA . LEU A 1 90 ? 10.319 4.833 -5.200 1.00 86.50 90 LEU A CA 1
ATOM 702 C C . LEU A 1 90 ? 9.401 5.850 -4.533 1.00 86.50 90 LEU A C 1
ATOM 704 O O . LEU A 1 90 ? 9.340 5.896 -3.305 1.00 86.50 90 LEU A O 1
ATOM 708 N N . LEU A 1 91 ? 8.632 6.597 -5.324 1.00 87.19 91 LEU A N 1
ATOM 709 C CA . LEU A 1 91 ? 7.705 7.589 -4.803 1.00 87.19 91 LEU A CA 1
ATOM 710 C C . LEU A 1 91 ? 6.585 6.947 -3.975 1.00 87.19 91 LEU A C 1
ATOM 712 O O . LEU A 1 91 ? 6.281 7.411 -2.874 1.00 87.19 91 LEU A O 1
ATOM 716 N N . HIS A 1 92 ? 6.024 5.836 -4.454 1.00 86.25 92 HIS A N 1
ATOM 717 C CA . HIS A 1 92 ? 5.017 5.081 -3.717 1.00 86.25 92 HIS A CA 1
ATOM 718 C C . HIS A 1 92 ? 5.587 4.529 -2.400 1.00 86.25 92 HIS A C 1
ATOM 720 O O . HIS A 1 92 ? 4.956 4.650 -1.348 1.00 86.25 92 HIS A O 1
ATOM 726 N N . SER A 1 93 ? 6.809 3.990 -2.412 1.00 85.56 93 SER A N 1
ATOM 727 C CA . SER A 1 93 ? 7.464 3.470 -1.206 1.00 85.56 93 SER A CA 1
ATOM 728 C C . SER A 1 93 ? 7.764 4.566 -0.177 1.00 85.56 93 SER A C 1
ATOM 730 O O . SER A 1 93 ? 7.507 4.381 1.016 1.00 85.56 93 SER A O 1
ATOM 732 N N . ALA A 1 94 ? 8.216 5.734 -0.644 1.00 87.50 94 ALA A N 1
ATOM 733 C CA . ALA A 1 94 ? 8.546 6.887 0.184 1.00 87.50 94 ALA A CA 1
ATOM 734 C C . ALA A 1 94 ? 7.326 7.458 0.920 1.00 87.50 94 ALA A C 1
ATOM 736 O O . ALA A 1 94 ? 7.493 8.108 1.946 1.00 87.50 94 ALA A O 1
ATOM 737 N N . LEU A 1 95 ? 6.108 7.199 0.434 1.00 88.44 95 LEU A N 1
ATOM 738 C CA . LEU A 1 95 ? 4.860 7.648 1.056 1.00 88.44 95 LEU A CA 1
ATOM 739 C C . LEU A 1 95 ? 4.175 6.543 1.864 1.00 88.44 95 LEU A C 1
ATOM 741 O O . LEU A 1 95 ? 3.727 6.781 2.987 1.00 88.44 95 LEU A O 1
ATOM 745 N N . ALA A 1 96 ? 4.116 5.323 1.328 1.00 84.94 96 ALA A N 1
ATOM 746 C CA . ALA A 1 96 ? 3.440 4.205 1.978 1.00 84.94 96 ALA A CA 1
ATOM 747 C C . ALA A 1 96 ? 4.114 3.805 3.303 1.00 84.94 96 ALA A C 1
ATOM 749 O O . ALA A 1 96 ? 3.416 3.533 4.282 1.00 84.94 96 ALA A O 1
ATOM 750 N N . ILE A 1 97 ? 5.454 3.818 3.374 1.00 82.94 97 ILE A N 1
ATOM 751 C CA . ILE A 1 97 ? 6.193 3.438 4.590 1.00 82.94 97 ILE A CA 1
ATOM 752 C C . ILE A 1 97 ? 5.944 4.436 5.740 1.00 82.94 97 ILE A C 1
ATOM 754 O O . ILE A 1 97 ? 5.572 3.987 6.830 1.00 82.94 97 ILE A O 1
ATOM 758 N N . PRO A 1 98 ? 6.064 5.768 5.553 1.00 87.12 98 PRO A N 1
ATOM 759 C CA . PRO A 1 98 ? 5.697 6.728 6.595 1.00 87.12 98 PRO A CA 1
ATOM 760 C C . PRO A 1 98 ? 4.230 6.656 7.017 1.00 87.12 98 PRO A C 1
ATOM 762 O O . PRO A 1 98 ? 3.947 6.776 8.207 1.00 87.12 98 PRO A O 1
ATOM 765 N N . ILE A 1 99 ? 3.297 6.424 6.085 1.00 88.44 99 ILE A N 1
ATOM 766 C CA . ILE A 1 99 ? 1.872 6.240 6.411 1.00 88.44 99 ILE A CA 1
ATOM 767 C C . ILE A 1 99 ? 1.684 5.019 7.320 1.00 88.44 99 ILE A C 1
ATOM 769 O O . ILE A 1 99 ? 0.977 5.102 8.326 1.00 88.44 99 ILE A O 1
ATOM 773 N N . LEU A 1 100 ? 2.354 3.904 7.011 1.00 85.69 100 LEU A N 1
ATOM 774 C CA . LEU A 1 100 ? 2.330 2.698 7.835 1.00 85.69 100 LEU A CA 1
ATOM 775 C C . LEU A 1 100 ? 2.900 2.944 9.231 1.00 85.69 100 LEU A C 1
ATOM 777 O O . LEU A 1 100 ? 2.256 2.604 10.224 1.00 85.69 100 LEU A O 1
ATOM 781 N N . LEU A 1 101 ? 4.070 3.575 9.319 1.00 86.62 101 LEU A N 1
ATOM 782 C CA . LEU A 1 101 ? 4.676 3.935 10.599 1.00 86.62 101 LEU A CA 1
ATOM 783 C C . LEU A 1 101 ? 3.763 4.867 11.400 1.00 86.62 101 LEU A C 1
ATOM 785 O O . LEU A 1 101 ? 3.532 4.624 12.581 1.00 86.62 101 LEU A O 1
ATOM 789 N N . GLY A 1 102 ? 3.181 5.881 10.760 1.00 89.44 102 GLY A N 1
ATOM 790 C CA . GLY A 1 102 ? 2.222 6.792 11.379 1.00 89.44 102 GLY A CA 1
ATOM 791 C C . GLY A 1 102 ? 0.994 6.066 11.928 1.00 89.44 102 GLY A C 1
ATOM 792 O O . GLY A 1 102 ? 0.591 6.320 13.064 1.00 89.44 102 GLY A O 1
ATOM 793 N N . ALA A 1 103 ? 0.437 5.111 11.178 1.00 88.19 103 ALA A N 1
ATOM 794 C CA . ALA A 1 103 ? -0.691 4.295 11.623 1.00 88.19 103 ALA A CA 1
ATOM 795 C C . ALA A 1 103 ? -0.324 3.380 12.806 1.00 88.19 103 ALA A C 1
ATOM 797 O O . ALA A 1 103 ? -1.104 3.265 13.754 1.00 88.19 103 ALA A O 1
ATOM 798 N N . ILE A 1 104 ? 0.871 2.778 12.801 1.00 86.94 104 ILE A N 1
ATOM 799 C CA . ILE A 1 104 ? 1.379 1.956 13.912 1.00 86.94 104 ILE A CA 1
ATOM 800 C C . ILE A 1 104 ? 1.614 2.813 15.161 1.00 86.94 104 ILE A C 1
ATOM 802 O O . ILE A 1 104 ? 1.212 2.428 16.259 1.00 86.94 104 ILE A O 1
ATOM 806 N N . ILE A 1 105 ? 2.217 3.993 15.007 1.00 89.50 105 ILE A N 1
ATOM 807 C CA . ILE A 1 105 ? 2.430 4.949 16.098 1.00 89.50 105 ILE A CA 1
ATOM 808 C C . ILE A 1 105 ? 1.078 5.383 16.673 1.00 89.50 105 ILE A C 1
ATOM 810 O O . ILE A 1 105 ? 0.879 5.319 17.886 1.00 89.50 105 ILE A O 1
ATOM 814 N N . LEU A 1 106 ? 0.116 5.754 15.824 1.00 88.88 106 LEU A N 1
ATOM 815 C CA . LEU A 1 106 ? -1.242 6.103 16.244 1.00 88.88 106 LEU A CA 1
ATOM 816 C C . LEU A 1 106 ? -1.909 4.945 17.001 1.00 88.88 106 LEU A C 1
ATOM 818 O O . LEU A 1 106 ? -2.539 5.159 18.042 1.00 88.88 106 LEU A O 1
ATOM 822 N N . TYR A 1 107 ? -1.740 3.712 16.521 1.00 86.94 107 TYR A N 1
ATOM 823 C CA . TYR A 1 107 ? -2.224 2.515 17.202 1.00 86.94 107 TYR A CA 1
ATOM 824 C C . TYR A 1 107 ? -1.603 2.355 18.587 1.00 86.94 107 TYR A C 1
ATOM 826 O O . TYR A 1 107 ? -2.328 2.225 19.573 1.00 86.94 107 TYR A O 1
ATOM 834 N N . PHE A 1 108 ? -0.281 2.460 18.690 1.00 85.50 108 PHE A N 1
ATOM 835 C CA . PHE A 1 108 ? 0.437 2.361 19.955 1.00 85.50 108 PHE A CA 1
ATOM 836 C C . PHE A 1 108 ? -0.001 3.451 20.946 1.00 85.50 108 PHE A C 1
ATOM 838 O O . PHE A 1 108 ? -0.354 3.154 22.088 1.00 85.50 108 PHE A O 1
ATOM 845 N N . PHE A 1 109 ? -0.080 4.711 20.507 1.00 85.88 109 PHE A N 1
ATOM 846 C CA . PHE A 1 109 ? -0.511 5.828 21.352 1.00 85.88 109 PHE A CA 1
ATOM 847 C C . PHE A 1 109 ? -1.953 5.681 21.839 1.00 85.88 109 PHE A C 1
ATOM 849 O O . PHE A 1 109 ? -2.239 5.944 23.010 1.00 85.88 109 PHE A O 1
ATOM 856 N N . THR A 1 110 ? -2.871 5.265 20.965 1.00 82.94 110 THR A N 1
ATOM 857 C CA . THR A 1 110 ? -4.281 5.087 21.340 1.00 82.94 110 THR A CA 1
ATOM 858 C C . THR A 1 110 ? -4.491 3.864 22.230 1.00 82.94 110 THR A C 1
ATOM 860 O O . THR A 1 110 ? -5.341 3.913 23.118 1.00 82.94 110 THR A O 1
ATOM 863 N N . HIS A 1 111 ? -3.694 2.806 22.057 1.00 75.38 111 HIS A N 1
ATOM 864 C CA . HIS A 1 111 ? -3.811 1.578 22.836 1.00 75.38 111 HIS A CA 1
ATOM 865 C C . HIS A 1 111 ? -3.141 1.662 24.217 1.00 75.38 111 HIS A C 1
ATOM 867 O O . HIS A 1 111 ? -3.769 1.286 25.204 1.00 75.38 111 HIS A O 1
ATOM 873 N N . LEU A 1 112 ? -1.916 2.196 24.328 1.00 70.75 112 LEU A N 1
ATOM 874 C CA . LEU A 1 112 ? -1.203 2.254 25.614 1.00 70.75 112 LEU A CA 1
ATOM 875 C C . LEU A 1 112 ? -1.618 3.429 26.501 1.00 70.75 112 LEU A C 1
ATOM 877 O O . LEU A 1 112 ? -1.630 3.297 27.721 1.00 70.75 112 LEU A O 1
ATOM 881 N N . ARG A 1 113 ? -1.947 4.592 25.923 1.00 65.44 113 ARG A N 1
ATOM 882 C CA . ARG A 1 113 ? -2.133 5.827 26.709 1.00 65.44 113 ARG A CA 1
ATOM 883 C C . ARG A 1 113 ? -3.585 6.094 27.115 1.00 65.44 113 ARG A C 1
ATOM 885 O O . ARG A 1 113 ? -3.828 6.893 28.014 1.00 65.44 113 ARG A O 1
ATOM 892 N N . ARG A 1 114 ? -4.568 5.467 26.458 1.00 60.66 114 ARG A N 1
ATOM 893 C CA . ARG A 1 114 ? -6.002 5.774 26.628 1.00 60.66 114 ARG A CA 1
ATOM 894 C C . ARG A 1 114 ? -6.861 4.511 26.723 1.00 60.66 114 ARG A C 1
ATOM 896 O O . ARG A 1 114 ? -7.749 4.287 25.908 1.00 60.66 114 ARG A O 1
ATOM 903 N N . SER A 1 115 ? -6.675 3.734 27.790 1.00 56.09 115 SER A N 1
ATOM 904 C CA . SER A 1 115 ? -7.509 2.554 28.100 1.00 56.09 115 SER A CA 1
ATOM 905 C C . 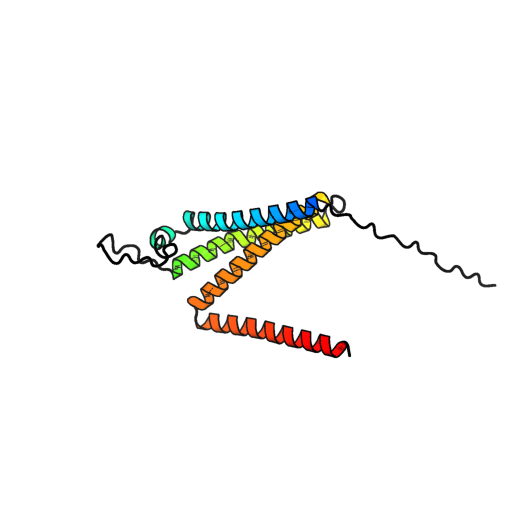SER A 1 115 ? -9.020 2.872 28.269 1.00 56.09 115 SER A C 1
ATOM 907 O O . SER A 1 115 ? -9.867 1.985 28.189 1.00 56.09 115 SER A O 1
ATOM 909 N N . GLY A 1 116 ? -9.407 4.148 28.437 1.00 58.47 116 GLY A N 1
ATOM 910 C CA . GLY A 1 116 ? -10.796 4.547 28.722 1.00 58.47 116 GLY A CA 1
ATOM 911 C C . GLY A 1 116 ? -11.674 4.990 27.538 1.00 58.47 116 GLY A C 1
ATOM 912 O O . GLY A 1 116 ? -12.897 4.881 27.625 1.00 58.47 116 GLY A O 1
ATOM 913 N N . GLN A 1 117 ? -11.116 5.490 26.426 1.00 64.19 117 GLN A N 1
ATOM 914 C CA . GLN A 1 117 ? -11.918 6.139 25.371 1.00 64.19 117 GLN A CA 1
ATOM 915 C C . GLN A 1 117 ? -12.128 5.231 24.156 1.00 64.19 117 GLN A C 1
ATOM 917 O O . GLN A 1 117 ? -11.367 5.241 23.191 1.00 64.19 117 GLN A O 1
ATOM 922 N N . LYS A 1 118 ? -13.235 4.478 24.182 1.00 67.44 118 LYS A N 1
ATOM 923 C CA . LYS A 1 118 ? -13.653 3.565 23.100 1.00 67.44 118 LYS A CA 1
ATOM 924 C C . LYS A 1 118 ? -13.843 4.249 21.737 1.00 67.44 118 LYS A C 1
ATOM 926 O O . LYS A 1 118 ? -13.755 3.567 20.721 1.00 67.44 118 LYS A O 1
ATOM 931 N N . ALA A 1 119 ? -14.078 5.564 21.711 1.00 69.50 119 ALA A N 1
ATOM 932 C CA . ALA A 1 119 ? -14.365 6.325 20.493 1.00 69.50 119 ALA A CA 1
ATOM 933 C C . ALA A 1 119 ? -13.202 6.321 19.483 1.00 69.50 119 ALA A C 1
ATOM 935 O O . ALA A 1 119 ? -13.423 6.106 18.295 1.00 69.50 119 ALA A O 1
ATOM 936 N N . TYR A 1 120 ? -11.956 6.474 19.944 1.00 78.69 120 TYR A N 1
ATOM 937 C CA . TYR A 1 120 ? -10.795 6.540 19.045 1.00 78.69 120 TYR A CA 1
ATOM 938 C C . TYR A 1 120 ? -10.368 5.175 18.506 1.00 78.69 120 TYR A C 1
ATOM 940 O O . TYR A 1 120 ? -9.695 5.104 17.485 1.00 78.69 120 TYR A O 1
ATOM 948 N N . ARG A 1 121 ? -10.796 4.081 19.149 1.00 79.06 121 ARG A N 1
ATOM 949 C CA . ARG A 1 121 ? -10.418 2.723 18.742 1.00 79.06 121 ARG A CA 1
ATOM 950 C C . ARG A 1 121 ? -10.890 2.409 17.324 1.00 79.06 121 ARG A C 1
ATOM 952 O O . ARG A 1 121 ? -10.139 1.814 16.563 1.00 79.06 121 ARG A O 1
ATOM 959 N N . GLY A 1 122 ? -12.110 2.819 16.974 1.00 80.56 122 GLY A N 1
ATOM 960 C CA . GLY A 1 122 ? -12.662 2.619 15.633 1.00 80.56 122 GLY A CA 1
ATOM 961 C C . GLY A 1 122 ? -11.887 3.375 14.556 1.00 80.56 122 GLY A C 1
ATOM 962 O O . GLY A 1 122 ? -11.556 2.812 13.517 1.00 80.56 122 GLY A O 1
ATOM 963 N N . LEU A 1 123 ? -11.531 4.626 14.852 1.00 85.81 123 LEU A N 1
ATOM 964 C CA . LEU A 1 123 ? -10.760 5.479 13.954 1.00 85.81 123 LEU A CA 1
ATOM 965 C C . LEU A 1 123 ? -9.367 4.895 13.678 1.00 85.81 123 LEU A C 1
ATOM 967 O O . LEU A 1 123 ? -8.957 4.792 12.526 1.00 85.81 123 LEU A O 1
ATOM 971 N N . THR A 1 124 ? -8.670 4.444 14.724 1.00 88.19 124 THR A N 1
ATOM 972 C CA . THR A 1 124 ? -7.362 3.789 14.595 1.00 88.19 124 THR A CA 1
ATOM 973 C C . THR A 1 124 ? -7.423 2.568 13.674 1.00 88.19 124 THR A C 1
ATOM 975 O O . THR A 1 124 ? -6.533 2.391 12.846 1.00 88.19 124 THR A O 1
ATOM 978 N N . TRP A 1 125 ? -8.473 1.743 13.773 1.00 86.31 125 TRP A N 1
ATOM 979 C CA . TRP A 1 125 ? -8.645 0.585 12.890 1.00 86.31 125 TRP A CA 1
ATOM 980 C C . TRP A 1 125 ? -8.801 0.983 11.424 1.00 86.31 125 TRP A C 1
ATOM 982 O O . TRP A 1 125 ? -8.182 0.352 10.573 1.00 86.31 125 TRP A O 1
ATOM 992 N N . ALA A 1 126 ? -9.565 2.038 11.127 1.00 89.62 126 ALA A N 1
ATOM 993 C CA . ALA A 1 126 ? -9.722 2.517 9.755 1.00 89.62 126 ALA A CA 1
ATOM 994 C C . ALA A 1 126 ? -8.372 2.914 9.135 1.00 89.62 126 ALA A C 1
ATOM 996 O O . ALA A 1 126 ? -8.057 2.481 8.027 1.00 89.62 126 ALA A O 1
ATOM 997 N N . TYR A 1 127 ? -7.553 3.673 9.873 1.00 90.69 127 TYR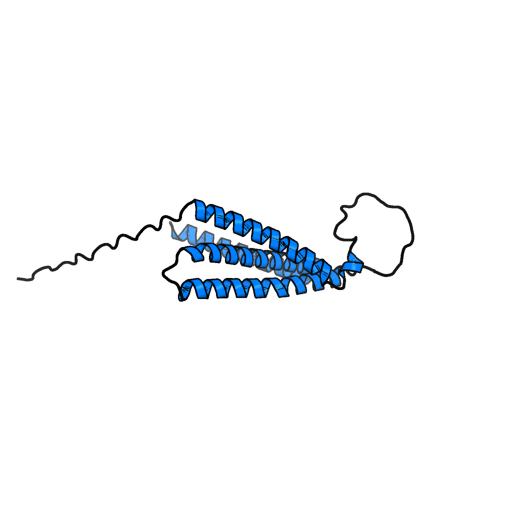 A N 1
ATOM 998 C CA . TYR A 1 127 ? -6.216 4.080 9.427 1.00 90.69 127 TYR A CA 1
ATOM 999 C C . TYR A 1 127 ? -5.242 2.909 9.301 1.00 90.69 127 TYR A C 1
ATOM 1001 O O . TYR A 1 127 ? -4.432 2.892 8.379 1.00 90.69 127 TYR A O 1
ATOM 1009 N N . LEU A 1 128 ? -5.320 1.923 10.196 1.00 89.12 128 LEU A N 1
ATOM 1010 C CA . LEU A 1 128 ? -4.463 0.739 10.144 1.00 89.12 128 LEU A CA 1
ATOM 1011 C C . LEU A 1 128 ? -4.805 -0.132 8.930 1.00 89.12 128 LEU A C 1
ATOM 1013 O O . LEU A 1 128 ? -3.902 -0.543 8.208 1.00 89.12 128 LEU A O 1
ATOM 1017 N N . ILE A 1 129 ? -6.097 -0.351 8.656 1.00 89.88 129 ILE A N 1
ATOM 1018 C CA . ILE A 1 129 ? -6.550 -1.076 7.460 1.00 89.88 129 ILE A CA 1
ATOM 1019 C C . ILE A 1 129 ? -6.116 -0.337 6.193 1.00 89.88 129 ILE A C 1
ATOM 1021 O O . ILE A 1 129 ? -5.580 -0.962 5.284 1.00 89.88 129 ILE A O 1
ATOM 1025 N N . PHE A 1 130 ? -6.293 0.985 6.146 1.00 91.75 130 PHE A N 1
ATOM 1026 C CA . PHE A 1 130 ? -5.827 1.806 5.030 1.00 91.75 130 PHE A CA 1
ATOM 1027 C C . PHE A 1 130 ? -4.311 1.680 4.816 1.00 91.75 130 PHE A C 1
ATOM 1029 O O . PHE A 1 130 ? -3.864 1.400 3.709 1.00 91.75 130 PHE A O 1
ATOM 1036 N N . ALA A 1 131 ? -3.509 1.826 5.870 1.00 88.69 131 ALA A N 1
ATOM 1037 C CA . ALA A 1 131 ? -2.060 1.709 5.767 1.00 88.69 131 ALA A CA 1
ATOM 1038 C C . ALA A 1 131 ? -1.612 0.311 5.310 1.00 88.69 131 ALA A C 1
ATOM 1040 O O . ALA A 1 131 ? -0.693 0.183 4.501 1.00 88.69 131 ALA A O 1
ATOM 1041 N N . LEU A 1 132 ? -2.282 -0.738 5.795 1.00 87.81 132 LEU A N 1
ATOM 1042 C CA . LEU A 1 132 ? -2.025 -2.111 5.376 1.00 87.81 132 LEU A CA 1
ATOM 1043 C C . LEU A 1 132 ? -2.414 -2.334 3.910 1.00 87.81 132 LEU A C 1
ATOM 1045 O O . LEU A 1 132 ? -1.668 -2.986 3.186 1.00 87.81 132 LEU A O 1
ATOM 1049 N N . TRP A 1 133 ? -3.526 -1.754 3.452 1.00 91.50 133 TRP A N 1
ATOM 1050 C CA . TRP A 1 133 ? -3.902 -1.756 2.037 1.00 91.50 133 TRP A CA 1
ATOM 1051 C C . TRP A 1 133 ? -2.816 -1.117 1.166 1.00 91.50 133 TRP A C 1
ATOM 1053 O O . TRP A 1 133 ? -2.367 -1.734 0.200 1.00 91.50 133 TRP A O 1
ATOM 1063 N N . MET A 1 134 ? -2.332 0.070 1.546 1.00 87.19 134 MET A N 1
ATOM 1064 C CA . MET A 1 134 ? -1.261 0.756 0.815 1.00 87.19 134 MET A CA 1
ATOM 1065 C C . MET A 1 134 ? 0.028 -0.076 0.764 1.00 87.19 134 MET A C 1
ATOM 1067 O O . MET A 1 134 ? 0.693 -0.118 -0.270 1.00 87.19 134 MET A O 1
ATOM 1071 N N . LEU A 1 135 ? 0.361 -0.785 1.848 1.00 86.25 135 LEU A N 1
ATOM 1072 C CA . LEU A 1 135 ? 1.500 -1.703 1.878 1.00 86.25 135 LEU A CA 1
ATOM 1073 C C . LEU A 1 135 ? 1.307 -2.889 0.923 1.00 86.25 135 LEU A C 1
ATOM 1075 O O . LEU A 1 135 ? 2.214 -3.209 0.160 1.00 86.25 135 LEU A O 1
ATOM 1079 N N . VAL A 1 136 ? 0.139 -3.540 0.951 1.00 86.50 136 VAL A N 1
ATOM 1080 C CA . VAL A 1 136 ? -0.171 -4.668 0.057 1.00 86.50 136 VAL A CA 1
ATOM 1081 C C . VAL A 1 136 ? -0.073 -4.234 -1.400 1.00 86.50 136 VAL A C 1
ATOM 1083 O O . VAL A 1 136 ? 0.563 -4.921 -2.198 1.00 86.50 136 VAL A O 1
ATOM 1086 N N . ARG A 1 137 ? -0.634 -3.071 -1.741 1.00 88.00 137 ARG A N 1
ATOM 1087 C CA . ARG A 1 137 ? -0.523 -2.502 -3.083 1.00 88.00 137 ARG A CA 1
ATOM 1088 C C . ARG A 1 137 ? 0.935 -2.285 -3.494 1.00 88.00 137 ARG A C 1
ATOM 1090 O O . ARG A 1 137 ? 1.317 -2.737 -4.569 1.00 88.00 137 ARG A O 1
ATOM 1097 N N . LEU A 1 138 ? 1.751 -1.670 -2.636 1.00 85.38 138 LEU A N 1
ATOM 1098 C CA . LEU A 1 138 ? 3.177 -1.460 -2.907 1.00 85.38 138 LEU A CA 1
ATOM 1099 C C . LEU A 1 138 ? 3.911 -2.788 -3.163 1.00 85.38 138 LEU A C 1
ATOM 1101 O O . LEU A 1 138 ? 4.727 -2.882 -4.077 1.00 85.38 138 LEU A O 1
ATOM 1105 N N . VAL A 1 139 ? 3.607 -3.830 -2.382 1.00 84.00 139 VAL A N 1
ATOM 1106 C CA . VAL A 1 139 ? 4.187 -5.170 -2.570 1.00 84.00 139 VAL A CA 1
ATOM 1107 C C . VAL A 1 139 ? 3.765 -5.775 -3.910 1.00 84.00 139 VAL A C 1
ATOM 1109 O O . VAL A 1 139 ? 4.601 -6.362 -4.592 1.00 84.00 139 VAL A O 1
ATOM 1112 N N . ILE A 1 140 ? 2.500 -5.619 -4.311 1.00 87.25 140 ILE A N 1
ATOM 1113 C CA . ILE A 1 140 ? 2.000 -6.094 -5.610 1.00 87.25 140 ILE A CA 1
ATOM 1114 C C . ILE A 1 140 ? 2.696 -5.355 -6.759 1.00 87.25 140 ILE A C 1
ATOM 1116 O O . ILE A 1 140 ? 3.163 -5.996 -7.702 1.00 87.25 140 ILE A O 1
ATOM 1120 N N . GLU A 1 141 ? 2.812 -4.029 -6.676 1.00 83.50 141 GLU A N 1
ATOM 1121 C CA . GLU A 1 141 ? 3.505 -3.213 -7.678 1.00 83.50 141 GLU A CA 1
ATOM 1122 C C . GLU A 1 141 ? 4.975 -3.630 -7.800 1.00 83.50 141 GLU A C 1
ATOM 1124 O O . GLU A 1 141 ? 5.437 -3.923 -8.906 1.00 83.50 141 GLU A O 1
ATOM 1129 N N . LEU A 1 142 ? 5.680 -3.779 -6.672 1.00 83.62 142 LEU A N 1
ATOM 1130 C CA . LEU A 1 142 ? 7.063 -4.256 -6.631 1.00 83.62 142 LEU A CA 1
ATOM 1131 C C . LEU A 1 142 ? 7.209 -5.661 -7.217 1.00 83.62 142 LEU A C 1
ATOM 1133 O O . LEU A 1 142 ? 8.100 -5.893 -8.032 1.00 83.62 142 LEU A O 1
ATOM 1137 N N . ALA A 1 143 ? 6.338 -6.597 -6.840 1.00 81.06 143 ALA A N 1
ATOM 1138 C CA . ALA A 1 143 ? 6.371 -7.956 -7.367 1.00 81.06 143 ALA A CA 1
ATOM 1139 C C . ALA A 1 143 ? 6.153 -7.963 -8.886 1.00 81.06 143 ALA A C 1
ATOM 1141 O O . ALA A 1 143 ? 6.912 -8.603 -9.612 1.00 81.06 143 ALA A O 1
ATOM 1142 N N . SER A 1 144 ? 5.170 -7.201 -9.380 1.00 83.12 144 SER A N 1
ATOM 1143 C CA . SER A 1 144 ? 4.904 -7.079 -10.816 1.00 83.12 144 SER A CA 1
ATOM 1144 C C . SER A 1 144 ? 6.091 -6.469 -11.570 1.00 83.12 144 SER A C 1
ATOM 1146 O O . SER A 1 144 ? 6.456 -6.944 -12.645 1.00 83.12 144 SER A O 1
ATOM 1148 N N . PHE A 1 145 ? 6.749 -5.464 -10.984 1.00 81.81 145 PHE A N 1
ATOM 1149 C CA . PHE A 1 145 ? 7.944 -4.842 -11.539 1.00 81.81 145 PHE A CA 1
ATOM 1150 C C . PHE A 1 145 ? 9.113 -5.829 -11.613 1.00 81.81 145 PHE A C 1
ATOM 1152 O O . PHE A 1 145 ? 9.733 -5.963 -12.669 1.00 81.81 145 PHE A O 1
ATOM 1159 N N . LEU A 1 146 ? 9.378 -6.562 -10.528 1.00 80.00 146 LEU A N 1
ATOM 1160 C CA . LEU A 1 146 ? 10.458 -7.547 -10.458 1.00 80.00 146 LEU A CA 1
ATOM 1161 C C . LEU A 1 146 ? 10.255 -8.695 -11.451 1.00 80.00 146 LEU A C 1
ATOM 1163 O O . LEU A 1 146 ? 11.214 -9.105 -12.097 1.00 80.00 146 LEU A O 1
ATOM 1167 N N . VAL A 1 147 ? 9.020 -9.171 -11.625 1.00 79.19 147 VAL A N 1
ATOM 1168 C CA . VAL A 1 147 ? 8.699 -10.215 -12.611 1.00 79.19 147 VAL A CA 1
ATOM 1169 C C . VAL A 1 147 ? 8.958 -9.740 -14.044 1.00 79.19 147 VAL A C 1
ATOM 1171 O O . VAL A 1 147 ? 9.459 -10.514 -14.858 1.00 79.19 147 VAL A O 1
ATOM 1174 N N . ILE A 1 148 ? 8.646 -8.479 -14.358 1.00 75.56 148 ILE A N 1
ATOM 1175 C CA . ILE A 1 148 ? 8.765 -7.936 -15.719 1.00 75.56 148 ILE A CA 1
ATOM 1176 C C . ILE A 1 148 ? 10.214 -7.557 -16.060 1.00 75.56 148 ILE A C 1
ATOM 1178 O O . ILE A 1 148 ? 10.680 -7.874 -17.153 1.00 75.56 148 ILE A O 1
ATOM 1182 N N . GLN A 1 149 ? 10.934 -6.898 -15.148 1.00 75.06 149 GLN A N 1
ATOM 1183 C CA . GLN A 1 149 ? 12.290 -6.395 -15.410 1.00 75.06 149 GLN A CA 1
ATOM 1184 C C . GLN A 1 149 ? 13.385 -7.433 -15.166 1.00 75.06 149 GLN A C 1
ATOM 1186 O O . GLN A 1 149 ? 14.390 -7.467 -15.871 1.00 75.06 149 GLN A O 1
ATOM 1191 N N . GLN A 1 150 ? 13.213 -8.293 -14.164 1.00 70.06 150 GLN A N 1
ATOM 1192 C CA . GLN A 1 150 ? 14.245 -9.217 -13.715 1.00 70.06 1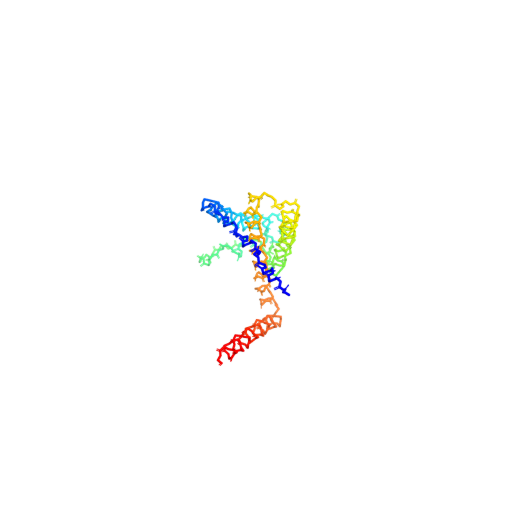50 GLN A CA 1
ATOM 1193 C C . GLN A 1 150 ? 13.722 -10.649 -13.839 1.00 70.06 150 GLN A C 1
ATOM 1195 O O . GLN A 1 150 ? 13.248 -11.239 -12.867 1.00 70.06 150 GLN A O 1
ATOM 1200 N N . LYS A 1 151 ? 13.834 -11.235 -15.042 1.00 64.31 151 LYS A N 1
ATOM 1201 C CA . LYS A 1 151 ? 13.361 -12.607 -15.337 1.00 64.31 151 LYS A CA 1
ATOM 1202 C C . LYS A 1 151 ? 13.829 -13.629 -14.290 1.00 64.31 151 LYS A C 1
ATOM 1204 O O . LYS A 1 151 ? 13.076 -14.524 -13.925 1.00 64.31 151 LYS A O 1
ATOM 1209 N N . THR A 1 152 ? 15.040 -13.461 -13.761 1.00 68.38 152 THR A N 1
ATOM 1210 C CA . THR A 1 152 ? 15.613 -14.320 -12.719 1.00 68.38 152 THR A CA 1
ATOM 1211 C C . THR A 1 152 ? 14.987 -14.085 -11.337 1.00 68.38 15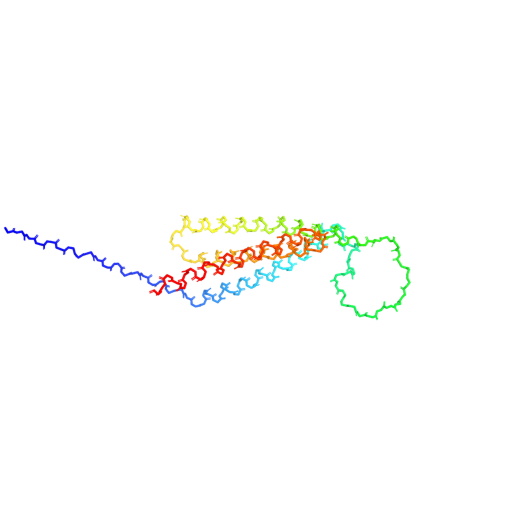2 THR A C 1
ATOM 1213 O O . THR A 1 152 ? 14.696 -15.050 -10.639 1.00 68.38 152 THR A O 1
ATOM 1216 N N . LEU A 1 153 ? 14.716 -12.832 -10.940 1.00 65.31 153 LEU A N 1
ATOM 1217 C CA . LEU A 1 153 ? 14.040 -12.506 -9.667 1.00 65.31 153 LEU A CA 1
ATOM 1218 C C . LEU A 1 153 ? 12.564 -12.904 -9.670 1.00 65.31 153 LEU A C 1
ATOM 1220 O O . LEU A 1 153 ? 12.072 -13.378 -8.648 1.00 65.31 153 LEU A O 1
ATOM 1224 N N . GLY A 1 154 ? 11.876 -12.783 -10.809 1.00 64.00 154 GLY A N 1
ATOM 1225 C CA . GLY A 1 154 ? 10.504 -13.268 -10.961 1.00 64.00 154 GLY A CA 1
ATOM 1226 C C . GLY A 1 154 ? 10.370 -14.754 -10.617 1.00 64.00 154 GLY A C 1
ATOM 1227 O O . GLY A 1 154 ? 9.456 -15.140 -9.891 1.00 64.00 154 GLY A O 1
ATOM 1228 N N . VAL A 1 155 ? 11.334 -15.576 -11.048 1.00 68.44 155 VAL A N 1
ATOM 1229 C CA . VAL A 1 155 ? 11.386 -17.008 -10.713 1.00 68.44 155 VAL A CA 1
ATOM 1230 C C . VAL A 1 155 ? 11.532 -17.222 -9.201 1.00 68.44 155 VAL A C 1
ATOM 1232 O O . VAL A 1 155 ? 10.796 -18.025 -8.630 1.00 68.44 155 VAL A O 1
ATOM 1235 N N . TYR A 1 156 ? 12.401 -16.466 -8.521 1.00 72.94 156 TYR A N 1
ATOM 1236 C CA . TYR A 1 156 ? 12.558 -16.568 -7.063 1.00 72.94 156 TYR A CA 1
ATOM 1237 C C . TYR A 1 156 ? 11.298 -16.162 -6.288 1.00 72.94 156 TYR A C 1
ATOM 1239 O O . TYR A 1 156 ? 10.971 -16.804 -5.292 1.00 72.94 156 TYR A O 1
ATOM 1247 N N . ILE A 1 157 ? 10.556 -15.149 -6.749 1.00 72.69 157 ILE A N 1
ATOM 1248 C CA . ILE A 1 157 ? 9.278 -14.750 -6.134 1.00 72.69 157 ILE A CA 1
ATOM 1249 C C . ILE A 1 157 ? 8.251 -15.880 -6.249 1.00 72.69 157 ILE A C 1
ATOM 1251 O O . ILE A 1 157 ? 7.592 -16.214 -5.264 1.00 72.69 157 ILE A O 1
ATOM 1255 N N . VAL A 1 158 ? 8.145 -16.513 -7.422 1.00 71.81 158 VAL A N 1
ATOM 1256 C CA . VAL A 1 158 ? 7.250 -17.664 -7.623 1.00 71.81 158 VAL A CA 1
ATOM 1257 C C . VAL A 1 158 ? 7.645 -18.825 -6.710 1.00 71.81 158 VAL A C 1
ATOM 1259 O O . VAL A 1 158 ? 6.777 -19.398 -6.051 1.00 71.81 158 VAL A O 1
ATOM 1262 N N . PHE A 1 159 ? 8.940 -19.136 -6.595 1.00 71.75 159 PHE A N 1
ATOM 1263 C CA . PHE A 1 159 ? 9.419 -20.157 -5.659 1.00 71.75 159 PHE A CA 1
ATOM 1264 C C . PHE A 1 159 ? 9.105 -19.811 -4.201 1.00 71.75 159 PHE A C 1
ATOM 1266 O O . PHE A 1 159 ? 8.687 -20.688 -3.450 1.00 71.75 159 PHE A O 1
ATOM 1273 N N . PHE A 1 160 ? 9.245 -18.550 -3.791 1.00 80.88 160 PHE A N 1
ATOM 1274 C CA . PHE A 1 160 ? 8.910 -18.122 -2.433 1.00 80.88 160 PHE A CA 1
ATOM 1275 C C . PHE A 1 160 ? 7.414 -18.288 -2.126 1.00 80.88 160 PHE A C 1
ATOM 1277 O O . PHE A 1 160 ? 7.054 -18.842 -1.087 1.00 80.88 160 PHE A O 1
ATOM 1284 N N . VAL A 1 161 ? 6.532 -17.887 -3.049 1.00 78.31 161 VAL A N 1
ATOM 1285 C CA . VAL A 1 161 ? 5.081 -18.108 -2.920 1.00 78.31 161 VAL A CA 1
ATOM 1286 C C . VAL A 1 161 ? 4.761 -19.603 -2.865 1.00 78.31 161 VAL A C 1
ATOM 1288 O O . VAL A 1 161 ? 3.976 -20.028 -2.018 1.00 78.31 161 VAL A O 1
ATOM 1291 N N . LEU A 1 162 ? 5.405 -20.416 -3.708 1.00 77.19 162 LEU A N 1
ATOM 1292 C CA . LEU A 1 162 ? 5.248 -21.869 -3.696 1.00 77.19 162 LEU A CA 1
ATOM 1293 C C . LEU A 1 162 ? 5.654 -22.469 -2.341 1.00 77.19 162 LEU A C 1
ATOM 1295 O O . LEU A 1 162 ? 4.919 -23.290 -1.796 1.00 77.19 162 LEU A O 1
ATOM 1299 N N . ILE A 1 163 ? 6.774 -22.023 -1.762 1.00 90.06 163 ILE A N 1
ATOM 1300 C CA . ILE A 1 163 ? 7.225 -22.443 -0.427 1.00 90.06 163 ILE A CA 1
ATOM 1301 C C . ILE A 1 163 ? 6.183 -22.080 0.637 1.00 90.06 163 ILE A C 1
ATOM 1303 O O . ILE A 1 163 ? 5.857 -22.926 1.470 1.00 90.06 163 ILE A O 1
ATOM 1307 N N . LEU A 1 164 ? 5.620 -20.867 0.612 1.00 90.69 164 LEU A N 1
ATOM 1308 C CA . LEU A 1 164 ? 4.577 -20.459 1.561 1.00 90.69 164 LEU A CA 1
ATOM 1309 C C . LEU A 1 164 ? 3.308 -21.311 1.434 1.00 90.69 164 LEU A C 1
ATOM 1311 O O . LEU A 1 164 ? 2.766 -21.744 2.452 1.00 90.69 164 LEU A O 1
ATOM 1315 N N . VAL A 1 165 ? 2.857 -21.594 0.208 1.00 83.25 165 VAL A N 1
ATOM 1316 C CA . VAL A 1 165 ? 1.684 -22.448 -0.052 1.00 83.25 165 VAL A CA 1
ATOM 1317 C C . VAL A 1 165 ? 1.927 -23.871 0.446 1.00 83.25 165 VAL A C 1
ATOM 1319 O O . VAL A 1 165 ? 1.091 -24.414 1.167 1.00 83.25 165 VAL A O 1
ATOM 1322 N N . LEU A 1 166 ? 3.080 -24.464 0.121 1.00 80.75 166 LEU A N 1
ATOM 1323 C CA . LEU A 1 166 ? 3.444 -25.807 0.581 1.00 80.75 166 LEU A CA 1
ATOM 1324 C C . LEU A 1 166 ? 3.562 -25.865 2.109 1.00 80.75 166 LEU A C 1
ATOM 1326 O O . LEU A 1 166 ? 3.043 -26.790 2.729 1.00 80.75 166 LEU A O 1
ATOM 1330 N N . THR A 1 167 ? 4.168 -24.852 2.732 1.00 89.75 167 THR A N 1
ATOM 1331 C CA . THR A 1 167 ? 4.277 -24.752 4.197 1.00 89.75 167 THR A CA 1
ATOM 1332 C C . THR A 1 167 ? 2.896 -24.646 4.845 1.00 89.75 167 THR A C 1
ATOM 1334 O O . THR A 1 167 ? 2.595 -25.371 5.793 1.00 89.75 167 THR A O 1
ATOM 1337 N N . GLY A 1 168 ? 2.018 -23.796 4.304 1.00 86.62 168 GLY A N 1
ATOM 1338 C CA . GLY A 1 168 ? 0.634 -23.673 4.760 1.00 86.62 168 GLY A CA 1
ATOM 1339 C C . GLY A 1 168 ? -0.149 -24.981 4.621 1.00 86.62 168 GLY A C 1
ATOM 1340 O O . GLY A 1 168 ? -0.871 -25.361 5.543 1.00 86.62 168 GLY A O 1
ATOM 1341 N N . LEU A 1 169 ? 0.042 -25.708 3.515 1.00 79.50 169 LEU A N 1
ATOM 1342 C CA . LEU A 1 169 ? -0.570 -27.017 3.281 1.00 79.50 169 LEU A CA 1
ATOM 1343 C C . LEU A 1 169 ? -0.101 -28.051 4.314 1.00 79.50 169 LEU A C 1
ATOM 1345 O O . LEU A 1 169 ? -0.926 -28.776 4.865 1.00 79.50 169 LEU A O 1
ATOM 1349 N N . VAL A 1 170 ? 1.200 -28.096 4.621 1.00 93.44 170 VAL A N 1
ATOM 1350 C CA . VAL A 1 170 ? 1.753 -28.990 5.653 1.00 93.44 170 VAL A CA 1
ATOM 1351 C C . VAL A 1 170 ? 1.147 -28.678 7.021 1.00 93.44 170 VAL A C 1
ATOM 1353 O O . VAL A 1 170 ? 0.669 -29.595 7.687 1.00 93.44 170 VAL A O 1
ATOM 1356 N N . ILE A 1 171 ? 1.087 -27.402 7.416 1.00 91.56 171 ILE A N 1
ATOM 1357 C CA . ILE A 1 171 ? 0.465 -26.980 8.684 1.00 91.56 171 ILE A CA 1
ATOM 1358 C C . ILE A 1 171 ? -1.018 -27.376 8.718 1.00 91.56 171 ILE A C 1
ATOM 1360 O O . ILE A 1 171 ? -1.509 -27.886 9.727 1.00 91.56 171 ILE A O 1
ATOM 1364 N N . PHE A 1 172 ? -1.742 -27.181 7.614 1.00 85.62 172 PHE A N 1
ATOM 1365 C CA . PHE A 1 172 ? -3.151 -27.551 7.505 1.00 85.62 172 PHE A CA 1
ATOM 1366 C C . PHE A 1 172 ? -3.367 -29.068 7.638 1.00 85.62 172 PHE A C 1
ATOM 1368 O O . PHE A 1 172 ? -4.250 -29.504 8.379 1.00 85.62 172 PHE A O 1
ATOM 1375 N N . LEU A 1 173 ? -2.535 -29.879 6.978 1.00 87.75 173 LEU A N 1
ATOM 1376 C CA . LEU A 1 173 ? -2.587 -31.342 7.056 1.00 87.75 173 LEU A CA 1
ATOM 1377 C C . LEU A 1 173 ? -2.225 -31.861 8.453 1.00 87.75 173 LEU A C 1
ATOM 1379 O O . LEU A 1 173 ? -2.902 -32.753 8.964 1.00 87.75 173 LEU A O 1
ATOM 1383 N N . GLN A 1 174 ? -1.210 -31.278 9.096 1.00 87.50 174 GLN A N 1
ATOM 1384 C CA . GLN A 1 174 ? -0.846 -31.595 10.480 1.00 87.50 174 GLN A CA 1
ATOM 1385 C C . GLN A 1 174 ? -1.991 -31.273 11.443 1.00 87.50 174 GLN A C 1
ATOM 1387 O O . GLN A 1 174 ? -2.339 -32.093 12.291 1.00 87.50 174 GLN A O 1
ATOM 1392 N N . LYS A 1 175 ? -2.637 -30.116 11.266 1.00 80.56 175 LYS A N 1
ATOM 1393 C CA . LYS A 1 175 ? -3.791 -29.723 12.077 1.00 80.56 175 LYS A CA 1
ATOM 1394 C C . LYS A 1 175 ? -4.981 -30.664 11.885 1.00 80.56 175 LYS A C 1
ATOM 1396 O O . LYS A 1 175 ? -5.677 -30.935 12.854 1.00 80.56 175 LYS A O 1
ATOM 1401 N N . LYS A 1 176 ? -5.206 -31.185 10.673 1.00 71.88 176 LYS A N 1
ATOM 1402 C CA . LYS A 1 176 ? -6.290 -32.143 10.405 1.00 71.88 176 LYS A CA 1
ATOM 1403 C C . LYS A 1 176 ? -6.035 -33.513 11.048 1.00 71.88 176 LYS A C 1
ATOM 1405 O O . LYS A 1 176 ? -6.969 -34.086 11.589 1.00 71.88 176 LYS A O 1
ATOM 1410 N N . ARG A 1 177 ? -4.791 -34.010 11.039 1.00 63.56 177 ARG A N 1
ATOM 1411 C CA . ARG A 1 177 ? -4.424 -35.297 11.668 1.00 63.56 177 ARG A CA 1
ATOM 1412 C C . ARG A 1 177 ? -4.359 -35.266 13.193 1.00 63.56 177 ARG A C 1
ATOM 1414 O O . ARG A 1 177 ? -4.479 -36.311 13.801 1.00 63.56 177 ARG A O 1
ATOM 1421 N N . SER A 1 178 ? -4.145 -34.104 13.807 1.00 58.97 178 SER A N 1
ATOM 1422 C CA . SER A 1 178 ? -4.102 -33.970 15.274 1.00 58.97 178 SER A CA 1
ATOM 1423 C C . SER A 1 178 ? -5.491 -33.959 15.936 1.00 58.97 178 SER A C 1
ATOM 1425 O O . SER A 1 178 ? -5.570 -33.858 17.159 1.00 58.97 178 SER A O 1
ATOM 1427 N N . VAL A 1 179 ? -6.568 -33.954 15.146 1.00 56.31 179 VAL A N 1
ATOM 1428 C CA . VAL A 1 179 ? -7.962 -33.884 15.623 1.00 56.31 179 VAL A CA 1
ATOM 1429 C C . VAL A 1 179 ? -8.661 -35.255 15.545 1.00 56.31 179 VAL A C 1
ATOM 1431 O O . VAL A 1 179 ? -9.756 -35.397 16.082 1.00 56.31 179 VAL A O 1
ATOM 1434 N N . GLU A 1 180 ? -8.021 -36.254 14.930 1.00 47.78 180 GLU A N 1
ATOM 1435 C CA . GLU A 1 180 ? -8.382 -37.682 15.023 1.00 47.78 180 GLU A CA 1
ATOM 1436 C C . GLU A 1 180 ? -7.551 -38.366 16.114 1.00 47.78 180 GLU A C 1
ATOM 1438 O O . GLU A 1 180 ? -8.126 -39.217 16.827 1.00 47.78 180 GLU A O 1
#

Radius of gyration: 26.13 Å; chains: 1; bounding box: 39×54×102 Å

Foldseek 3Di:
DDDDPDDPDPPPDPPPPPPDPVLVVVLVVLLVVLQVVLVVVLVVCLCVPQPLCVLCVPVPPDDPDDDPDDDDDDPPRPRPPLSSLVSSLVSLCVPLVVLQVVLVVLVCCCVPPPPDDPNCVSVSVSSNSSSVVSVVVSVVSVLVSCVVPPVPVVVVVVVVVVVVVVVVVVVVVVVVVVVD

Secondary structure (DSSP, 8-state):
--------------------HHHHHHHHHHHHHHHHHHHHHHHHHHHHH-TTHHHHTTTTT-----------S-S-----HHHHHHHHHHHHHHHHHHHHHHHHHHHHHHHHH-TT-HHHHHHHHHHHHHHHHHHHHHHHHHHHHHHHH-HHHHHHHHHHHHHHHHHHHHHHHHHHHTT-